Protein AF-A0A6J7I1A3-F1 (afdb_monomer_lite)

Structure (mmCIF, N/CA/C/O backbone):
data_AF-A0A6J7I1A3-F1
#
_entry.id   AF-A0A6J7I1A3-F1
#
loop_
_atom_site.group_PDB
_atom_site.id
_atom_site.type_symbol
_atom_site.label_atom_id
_atom_site.label_alt_id
_atom_site.label_comp_id
_atom_site.label_asym_id
_atom_site.label_entity_id
_atom_site.label_seq_id
_atom_site.pdbx_PDB_ins_code
_atom_site.Cartn_x
_atom_site.Cartn_y
_atom_site.Cartn_z
_atom_site.occupancy
_atom_site.B_iso_or_equiv
_atom_site.auth_seq_id
_atom_site.auth_comp_id
_atom_site.auth_asym_id
_atom_site.auth_atom_id
_atom_site.pdbx_PDB_model_num
ATOM 1 N N . MET A 1 1 ? -5.983 -16.347 -8.689 1.00 56.00 1 MET A N 1
ATOM 2 C CA . MET A 1 1 ? -7.053 -15.344 -8.897 1.00 56.00 1 MET A CA 1
ATOM 3 C C . MET A 1 1 ? -6.433 -13.954 -8.898 1.00 56.00 1 MET A C 1
ATOM 5 O O . MET A 1 1 ? -5.844 -13.561 -7.895 1.00 56.00 1 MET A O 1
ATOM 9 N N . PHE A 1 2 ? -6.490 -13.248 -10.029 1.00 61.59 2 PHE A N 1
ATOM 10 C CA . PHE A 1 2 ? -6.058 -11.854 -10.131 1.00 61.59 2 PHE A CA 1
ATOM 11 C C . PHE A 1 2 ? -7.098 -10.968 -9.439 1.00 61.59 2 PHE A C 1
ATOM 13 O O . PHE A 1 2 ? -8.149 -10.698 -10.010 1.00 61.59 2 PHE A O 1
ATOM 20 N N . THR A 1 3 ? -6.849 -10.548 -8.199 1.00 80.50 3 THR A N 1
ATOM 21 C CA . THR A 1 3 ? -7.680 -9.501 -7.599 1.00 80.50 3 THR A CA 1
ATOM 22 C C . THR A 1 3 ? -7.296 -8.156 -8.222 1.00 80.50 3 THR A C 1
ATOM 24 O O . THR A 1 3 ? -6.100 -7.888 -8.369 1.00 80.50 3 THR A O 1
ATOM 27 N N . PRO A 1 4 ? -8.264 -7.298 -8.588 1.00 72.62 4 PRO A N 1
ATOM 28 C CA . PRO A 1 4 ? -7.998 -6.011 -9.245 1.00 72.62 4 PRO A CA 1
ATOM 29 C C . PRO A 1 4 ? -7.004 -5.148 -8.452 1.00 72.62 4 PRO A C 1
ATOM 31 O O . PRO A 1 4 ? -6.133 -4.497 -9.023 1.00 72.62 4 PRO A O 1
ATOM 34 N N . VAL A 1 5 ? -7.037 -5.265 -7.123 1.00 76.06 5 VAL A N 1
ATOM 35 C CA . VAL A 1 5 ? -6.105 -4.610 -6.198 1.00 76.06 5 VAL A CA 1
ATOM 36 C C . VAL A 1 5 ? -4.650 -5.042 -6.421 1.00 76.06 5 VAL A C 1
ATOM 38 O O . VAL A 1 5 ? -3.751 -4.217 -6.338 1.00 76.06 5 VAL A O 1
ATOM 41 N N . LYS A 1 6 ? -4.389 -6.318 -6.745 1.00 78.31 6 LYS A N 1
ATOM 42 C CA . LYS A 1 6 ? -3.032 -6.814 -7.044 1.00 78.31 6 LYS A CA 1
ATOM 43 C C . LYS A 1 6 ? -2.541 -6.335 -8.407 1.00 78.31 6 LYS A C 1
ATOM 45 O O . LYS A 1 6 ? -1.347 -6.099 -8.565 1.00 78.31 6 LYS A O 1
ATOM 50 N N . ILE A 1 7 ? -3.444 -6.181 -9.376 1.00 79.19 7 ILE A N 1
ATOM 51 C CA . ILE A 1 7 ? -3.099 -5.660 -10.702 1.00 79.19 7 ILE A CA 1
ATOM 52 C C . ILE A 1 7 ? -2.590 -4.230 -10.567 1.00 79.19 7 ILE A C 1
ATOM 54 O O . ILE A 1 7 ? -1.427 -3.965 -10.841 1.00 79.19 7 ILE A O 1
ATOM 58 N N . VAL A 1 8 ? -3.411 -3.322 -10.048 1.00 76.44 8 VAL A N 1
ATOM 59 C CA . VAL A 1 8 ? -3.030 -1.905 -9.953 1.00 76.44 8 VAL A CA 1
ATOM 60 C C . VAL A 1 8 ? -1.792 -1.716 -9.074 1.00 76.44 8 VAL A C 1
ATOM 62 O O . VAL A 1 8 ? -0.918 -0.915 -9.382 1.00 76.44 8 VAL A O 1
ATOM 65 N N . ARG A 1 9 ? -1.671 -2.500 -8.004 1.00 80.81 9 ARG A N 1
ATOM 66 C CA . ARG A 1 9 ? -0.614 -2.326 -7.010 1.00 80.81 9 ARG A CA 1
ATOM 67 C C . ARG A 1 9 ? 0.752 -2.873 -7.415 1.00 80.81 9 ARG A C 1
ATOM 69 O O . ARG A 1 9 ? 1.760 -2.358 -6.942 1.00 80.81 9 ARG A O 1
ATOM 76 N N . PHE A 1 10 ? 0.794 -3.914 -8.243 1.00 84.00 10 PHE A N 1
ATOM 77 C CA . PHE A 1 10 ? 2.052 -4.555 -8.636 1.00 84.00 10 PHE A CA 1
ATOM 78 C C . PHE A 1 10 ? 2.328 -4.437 -10.129 1.00 84.00 10 PHE A C 1
ATOM 80 O O . PHE A 1 10 ? 3.464 -4.182 -10.508 1.00 84.00 10 PHE A O 1
ATOM 87 N N . TRP A 1 11 ? 1.309 -4.566 -10.978 1.00 86.75 11 TRP A N 1
ATOM 88 C CA . TRP A 1 11 ? 1.496 -4.546 -12.426 1.00 86.75 11 TRP A CA 1
ATOM 89 C C . TRP A 1 11 ? 1.711 -3.141 -12.971 1.00 86.75 11 TRP A C 1
ATOM 91 O O . TRP A 1 11 ? 2.523 -2.984 -13.873 1.00 86.75 11 TRP A O 1
ATOM 101 N N . LEU A 1 12 ? 1.052 -2.120 -12.411 1.00 88.06 12 LEU A N 1
ATOM 102 C CA . LEU A 1 12 ? 1.272 -0.735 -12.833 1.00 88.06 12 LEU A CA 1
ATOM 103 C C . LEU A 1 12 ? 2.721 -0.276 -12.581 1.00 88.06 12 LEU A C 1
ATOM 105 O O . LEU A 1 12 ? 3.378 0.104 -13.548 1.00 88.06 12 LEU A O 1
ATOM 109 N N . PRO A 1 13 ? 3.270 -0.349 -11.348 1.00 87.75 13 PRO A N 1
ATOM 110 C CA . PRO A 1 13 ? 4.661 0.034 -11.133 1.00 87.75 13 PRO A CA 1
ATOM 111 C C . PRO A 1 13 ? 5.628 -0.884 -11.885 1.00 87.75 13 PRO A C 1
ATOM 113 O O . PRO A 1 13 ? 6.571 -0.382 -12.486 1.00 87.75 13 PRO A O 1
ATOM 116 N N . ALA A 1 14 ? 5.384 -2.201 -11.934 1.00 90.38 14 ALA A N 1
ATOM 117 C CA . ALA A 1 14 ? 6.242 -3.118 -12.688 1.00 90.38 14 ALA A CA 1
ATOM 118 C C . ALA A 1 14 ? 6.297 -2.776 -14.184 1.00 90.38 14 ALA A C 1
ATOM 120 O O . ALA A 1 14 ? 7.370 -2.839 -14.776 1.00 90.38 14 ALA A O 1
ATOM 121 N N . LEU A 1 15 ? 5.173 -2.373 -14.785 1.00 92.44 15 LEU A N 1
ATOM 122 C CA . LEU A 1 15 ? 5.131 -1.945 -16.180 1.00 92.44 15 LEU A CA 1
ATOM 123 C C . LEU A 1 15 ? 5.915 -0.644 -16.392 1.00 92.44 15 LEU A C 1
ATOM 125 O O . LEU A 1 15 ? 6.654 -0.544 -17.365 1.00 92.44 15 LEU A O 1
ATOM 129 N N . ILE A 1 16 ? 5.811 0.319 -15.473 1.00 91.38 16 ILE A N 1
ATOM 130 C CA . ILE A 1 16 ? 6.585 1.570 -15.535 1.00 91.38 16 ILE A CA 1
ATOM 131 C C . ILE A 1 16 ? 8.093 1.275 -15.452 1.00 91.38 16 ILE A C 1
ATOM 133 O O . ILE A 1 16 ? 8.865 1.765 -16.277 1.00 91.38 16 ILE A O 1
ATOM 137 N N . PHE A 1 17 ? 8.511 0.420 -14.512 1.00 92.75 17 PHE A N 1
ATOM 138 C CA . PHE A 1 17 ? 9.904 -0.023 -14.397 1.00 92.75 17 PHE A CA 1
ATOM 139 C C . PHE A 1 17 ? 10.379 -0.759 -15.653 1.00 92.75 17 PHE A C 1
ATOM 141 O O . PHE A 1 17 ? 11.490 -0.516 -16.122 1.00 92.75 17 PHE A O 1
ATOM 148 N N . LEU A 1 18 ? 9.535 -1.623 -16.224 1.00 94.50 18 LEU A N 1
ATOM 149 C CA . LEU A 1 18 ? 9.842 -2.350 -17.451 1.00 94.50 18 LEU A CA 1
ATOM 150 C C . LEU A 1 18 ? 10.039 -1.397 -18.633 1.00 94.50 18 LEU A C 1
ATOM 152 O O . LEU A 1 18 ? 11.005 -1.552 -19.370 1.00 94.50 18 LEU A O 1
ATOM 156 N N . ILE A 1 19 ? 9.170 -0.397 -18.796 1.00 92.12 19 ILE A N 1
ATOM 157 C CA . ILE A 1 19 ? 9.299 0.611 -19.857 1.00 92.12 19 ILE A CA 1
ATOM 158 C C . ILE A 1 19 ? 10.601 1.402 -19.686 1.00 92.12 19 ILE A C 1
ATOM 160 O O . ILE A 1 19 ? 11.342 1.556 -20.655 1.00 92.12 19 ILE A O 1
ATOM 164 N N . GLY A 1 20 ? 10.925 1.836 -18.463 1.00 86.62 20 GLY A N 1
ATOM 165 C CA . GLY A 1 20 ? 12.195 2.512 -18.177 1.00 86.62 20 GLY A CA 1
ATOM 166 C C . GLY A 1 20 ? 13.417 1.646 -18.508 1.00 86.62 20 GLY A C 1
ATOM 167 O O . GLY A 1 20 ? 14.366 2.123 -19.126 1.00 86.62 20 GLY A O 1
ATOM 168 N N . ALA A 1 21 ? 13.375 0.354 -18.171 1.00 90.25 21 ALA A N 1
ATOM 169 C CA . ALA A 1 21 ? 14.440 -0.592 -18.501 1.00 90.25 21 ALA A CA 1
ATOM 170 C C . ALA A 1 21 ? 14.568 -0.832 -20.015 1.00 90.25 21 ALA A C 1
ATOM 172 O O . ALA A 1 21 ? 15.678 -0.873 -20.539 1.00 90.25 21 ALA A O 1
ATOM 173 N N . VAL A 1 22 ? 13.448 -0.951 -20.733 1.00 91.62 22 VAL A N 1
ATOM 174 C CA . VAL A 1 22 ? 13.440 -1.077 -22.199 1.00 91.62 22 VAL A CA 1
ATOM 175 C C . VAL A 1 22 ? 14.053 0.163 -22.847 1.00 91.62 22 VAL A C 1
ATOM 177 O O . VAL A 1 22 ? 14.823 0.032 -23.795 1.00 91.62 22 VAL A O 1
ATOM 180 N N . MET A 1 23 ? 13.772 1.353 -22.316 1.00 87.81 23 MET A N 1
ATOM 181 C CA . MET A 1 23 ? 14.311 2.603 -22.848 1.00 87.81 23 MET A CA 1
ATOM 182 C C . MET A 1 23 ? 15.846 2.654 -22.765 1.00 87.81 23 MET A C 1
ATOM 184 O O . MET A 1 23 ? 16.489 3.025 -23.742 1.00 87.81 23 MET A O 1
ATOM 188 N N . LEU A 1 24 ? 16.430 2.165 -21.663 1.00 88.19 24 LEU A N 1
ATOM 189 C CA . LEU A 1 24 ? 17.885 2.013 -21.498 1.00 88.19 24 LEU A CA 1
ATOM 190 C C . LEU A 1 24 ? 18.520 1.055 -22.515 1.00 88.19 24 LEU A C 1
ATOM 192 O O . LEU A 1 24 ? 19.667 1.249 -22.909 1.00 88.19 24 LEU A O 1
ATOM 196 N N . VAL A 1 25 ? 17.797 0.009 -22.923 1.00 91.25 25 VAL A N 1
ATOM 197 C CA . VAL A 1 25 ? 18.298 -0.983 -23.888 1.00 91.25 25 VAL A CA 1
ATOM 198 C C . VAL A 1 25 ? 18.204 -0.462 -25.322 1.00 91.25 25 VAL A C 1
ATOM 200 O O . VAL A 1 25 ? 19.102 -0.705 -26.123 1.00 91.25 25 VAL A O 1
ATOM 203 N N . VAL A 1 26 ? 17.118 0.237 -25.659 1.00 92.56 26 VAL A N 1
ATOM 204 C CA . VAL A 1 26 ? 16.858 0.719 -27.025 1.00 92.56 26 VAL A CA 1
ATOM 205 C C . VAL A 1 26 ? 17.652 1.988 -27.343 1.00 92.56 26 VAL A C 1
ATOM 207 O O . VAL A 1 26 ? 18.108 2.155 -28.474 1.00 92.56 26 VAL A O 1
ATOM 210 N N . SER A 1 27 ? 17.843 2.870 -26.362 1.00 87.31 27 SER A N 1
ATOM 211 C CA . SER A 1 27 ? 18.525 4.153 -26.539 1.00 87.31 27 SER A CA 1
ATOM 212 C C . SER A 1 27 ? 19.513 4.379 -25.391 1.00 87.31 27 SER A C 1
ATOM 214 O O . SER A 1 27 ? 19.172 5.000 -24.391 1.00 87.31 27 SER A O 1
ATOM 216 N N . PRO A 1 28 ? 20.751 3.865 -25.494 1.00 84.31 28 PRO A N 1
ATOM 217 C CA . PRO A 1 28 ? 21.782 4.048 -24.472 1.00 84.31 28 PRO A CA 1
ATOM 218 C C . PRO A 1 28 ? 22.482 5.417 -24.589 1.00 84.31 28 PRO A C 1
ATOM 220 O O . PRO A 1 28 ? 23.689 5.528 -24.380 1.00 84.31 28 PRO A O 1
ATOM 223 N N . ASP A 1 29 ? 21.748 6.455 -24.983 1.00 92.50 29 ASP A N 1
ATOM 224 C CA . ASP A 1 29 ? 22.221 7.832 -25.076 1.00 92.50 29 ASP A CA 1
ATOM 225 C C . ASP A 1 29 ? 21.744 8.661 -23.871 1.00 92.50 29 ASP A C 1
ATOM 227 O O . ASP A 1 29 ? 21.039 8.175 -22.984 1.00 92.50 29 ASP A O 1
ATOM 231 N N . ILE A 1 30 ? 22.151 9.932 -23.818 1.00 91.81 30 ILE A N 1
ATOM 232 C CA . ILE A 1 30 ? 21.781 10.833 -22.717 1.00 91.81 30 ILE A CA 1
ATOM 233 C C . ILE A 1 30 ? 20.253 10.963 -22.589 1.00 91.81 30 ILE A C 1
ATOM 235 O O . ILE A 1 30 ? 19.725 10.959 -21.480 1.00 91.81 30 ILE A O 1
ATOM 239 N N . VAL A 1 31 ? 19.541 10.987 -23.721 1.00 90.06 31 VAL A N 1
ATOM 240 C CA . VAL A 1 31 ? 18.082 11.126 -23.772 1.00 90.06 31 VAL A CA 1
ATOM 241 C C . VAL A 1 31 ? 17.399 9.877 -23.218 1.00 90.06 31 VAL A C 1
ATOM 243 O O . VAL A 1 31 ? 16.458 9.984 -22.429 1.00 90.06 31 VAL A O 1
ATOM 246 N N . GLY A 1 32 ? 17.875 8.684 -23.579 1.00 88.25 32 GLY A N 1
ATOM 247 C CA . GLY A 1 32 ? 17.362 7.441 -23.016 1.00 88.25 32 GLY A CA 1
ATOM 248 C C . GLY A 1 32 ? 17.655 7.286 -21.526 1.00 88.25 32 GLY A C 1
ATOM 249 O O . GLY A 1 32 ? 16.796 6.797 -20.791 1.00 88.25 32 GLY A O 1
ATOM 250 N N . LEU A 1 33 ? 18.806 7.770 -21.048 1.00 93.44 33 LEU A N 1
ATOM 251 C CA . LEU A 1 33 ? 19.124 7.787 -19.619 1.00 93.44 33 LEU A CA 1
ATOM 252 C C . LEU A 1 33 ? 18.197 8.729 -18.834 1.00 93.44 33 LEU A C 1
ATOM 254 O O . LEU A 1 33 ? 17.683 8.339 -17.786 1.00 93.44 33 LEU A O 1
ATOM 258 N N . GLU A 1 34 ? 17.946 9.939 -19.342 1.00 92.94 34 GLU A N 1
ATOM 259 C CA . GLU A 1 34 ? 17.000 10.890 -18.743 1.00 92.94 34 GLU A CA 1
ATOM 260 C C . GLU A 1 34 ? 15.576 10.323 -18.718 1.00 92.94 34 GLU A C 1
ATOM 262 O O . GLU A 1 34 ? 14.909 10.339 -17.679 1.00 92.94 34 GLU A O 1
ATOM 267 N N . GLY A 1 35 ? 15.123 9.751 -19.836 1.00 89.75 35 GLY A N 1
ATOM 268 C CA . GLY A 1 35 ? 13.812 9.115 -19.933 1.00 89.75 35 GLY A CA 1
ATOM 269 C C . GLY A 1 35 ? 13.662 7.928 -18.980 1.00 89.75 35 GLY A C 1
ATOM 270 O O . GLY A 1 35 ? 12.648 7.809 -18.286 1.00 89.75 35 GLY A O 1
ATOM 271 N N . ALA A 1 36 ? 14.691 7.088 -18.866 1.00 90.31 36 ALA A N 1
ATOM 272 C CA . ALA A 1 36 ? 14.710 5.997 -17.904 1.00 90.31 36 ALA A CA 1
ATOM 273 C C . ALA A 1 36 ? 14.682 6.514 -16.462 1.00 90.31 36 ALA A C 1
ATOM 275 O O . ALA A 1 36 ? 13.889 6.020 -15.667 1.00 90.31 36 ALA A O 1
ATOM 276 N N . ALA A 1 37 ? 15.471 7.536 -16.118 1.00 93.12 37 ALA A N 1
ATOM 277 C CA . ALA A 1 37 ? 15.469 8.123 -14.779 1.00 93.12 37 ALA A CA 1
ATOM 278 C C . ALA A 1 37 ? 14.085 8.672 -14.391 1.00 93.12 37 ALA A C 1
ATOM 280 O O . ALA A 1 37 ? 13.612 8.417 -13.281 1.00 93.12 37 ALA A O 1
ATOM 281 N N . LEU A 1 38 ? 13.398 9.347 -15.319 1.00 94.19 38 LEU A N 1
ATOM 282 C CA . LEU A 1 38 ? 12.026 9.823 -15.120 1.00 94.19 38 LEU A CA 1
ATOM 283 C C . LEU A 1 38 ? 11.043 8.668 -14.901 1.00 94.19 38 LEU A C 1
ATOM 285 O O . LEU A 1 38 ? 10.218 8.729 -13.988 1.00 94.19 38 LEU A O 1
ATOM 289 N N . MET A 1 39 ? 11.146 7.595 -15.689 1.00 92.06 39 MET A N 1
ATOM 290 C CA . MET A 1 39 ? 10.283 6.417 -15.544 1.00 92.06 39 MET A CA 1
ATOM 291 C C . MET A 1 39 ? 10.545 5.676 -14.233 1.00 92.06 39 MET A C 1
ATOM 293 O O . MET A 1 39 ? 9.604 5.353 -13.513 1.00 92.06 39 MET A O 1
ATOM 297 N N . LEU A 1 40 ? 11.809 5.451 -13.874 1.00 91.69 40 LEU A N 1
ATOM 298 C CA . LEU A 1 40 ? 12.188 4.813 -12.613 1.00 91.69 40 LEU A CA 1
ATOM 299 C C . LEU A 1 40 ? 11.728 5.650 -11.411 1.00 91.69 40 LEU A C 1
ATOM 301 O O . LEU A 1 40 ? 11.162 5.102 -10.464 1.00 91.69 40 LEU A O 1
ATOM 305 N N . GLY A 1 41 ? 11.914 6.972 -11.470 1.00 93.62 41 GLY A N 1
ATOM 306 C CA . GLY A 1 41 ? 11.445 7.907 -10.448 1.00 93.62 41 GLY A CA 1
ATOM 307 C C . GLY A 1 41 ? 9.923 7.907 -10.313 1.00 93.62 41 GLY A C 1
ATOM 308 O O . GLY A 1 41 ? 9.402 7.781 -9.205 1.00 93.62 41 GLY A O 1
ATOM 309 N N . GLY A 1 42 ? 9.199 7.960 -11.434 1.00 93.88 42 GLY A N 1
ATOM 310 C CA . GLY A 1 42 ? 7.738 7.868 -11.460 1.00 93.88 42 GLY A CA 1
ATOM 311 C C . GLY A 1 42 ? 7.223 6.531 -10.918 1.00 93.88 42 GLY A C 1
ATOM 312 O O . GLY A 1 42 ? 6.329 6.508 -10.072 1.00 93.88 42 GLY A O 1
ATOM 313 N N . GLY A 1 43 ? 7.827 5.416 -11.335 1.00 92.38 43 GLY A N 1
ATOM 314 C CA . GLY A 1 43 ? 7.497 4.074 -10.853 1.00 92.38 43 GLY A CA 1
ATOM 315 C C . GLY A 1 43 ? 7.720 3.931 -9.348 1.00 92.38 43 GLY A C 1
ATOM 316 O O . GLY A 1 43 ? 6.850 3.424 -8.636 1.00 92.38 43 GLY A O 1
ATOM 317 N N . LEU A 1 44 ? 8.842 4.448 -8.838 1.00 93.88 44 LEU A N 1
ATOM 318 C CA . LEU A 1 44 ? 9.131 4.475 -7.406 1.00 93.88 44 LEU A CA 1
ATOM 319 C C . LEU A 1 44 ? 8.129 5.352 -6.644 1.00 93.88 44 LEU A C 1
ATOM 321 O O . LEU A 1 44 ? 7.624 4.935 -5.601 1.00 93.88 44 LEU A O 1
ATOM 325 N N . GLY A 1 45 ? 7.784 6.522 -7.186 1.00 94.88 45 GLY A N 1
ATOM 326 C CA . GLY A 1 45 ? 6.769 7.411 -6.623 1.00 94.88 45 GLY A CA 1
ATOM 327 C C . GLY A 1 45 ? 5.413 6.723 -6.457 1.00 94.88 45 GLY A C 1
ATOM 328 O O . GLY A 1 45 ? 4.800 6.815 -5.393 1.00 94.88 45 GLY A O 1
ATOM 329 N N . VAL A 1 46 ? 4.978 5.948 -7.457 1.00 91.19 46 VAL A N 1
ATOM 330 C CA . VAL A 1 46 ? 3.742 5.149 -7.384 1.00 91.19 46 VAL A CA 1
ATOM 331 C C . VAL A 1 46 ? 3.819 4.098 -6.273 1.00 91.19 46 VAL A C 1
ATOM 333 O O . VAL A 1 46 ? 2.870 3.951 -5.498 1.00 91.19 46 VAL A O 1
ATOM 336 N N . VAL A 1 47 ? 4.944 3.383 -6.152 1.00 91.25 47 VAL A N 1
ATOM 337 C CA . VAL A 1 47 ? 5.139 2.376 -5.093 1.00 91.25 47 VAL A CA 1
ATOM 338 C C . VAL A 1 47 ? 5.051 3.013 -3.706 1.00 91.25 47 VAL A C 1
ATOM 340 O O . VAL A 1 47 ? 4.340 2.495 -2.838 1.00 91.25 47 VAL A O 1
ATOM 343 N N . VAL A 1 48 ? 5.736 4.141 -3.503 1.00 93.69 48 VAL A N 1
ATOM 344 C CA . VAL A 1 48 ? 5.742 4.876 -2.230 1.00 93.69 48 VAL A CA 1
ATOM 345 C C . VAL A 1 48 ? 4.352 5.419 -1.906 1.00 93.69 48 VAL A C 1
ATOM 347 O O . VAL A 1 48 ? 3.860 5.195 -0.801 1.00 93.69 48 VAL A O 1
ATOM 350 N N . SER A 1 49 ? 3.677 6.053 -2.867 1.00 91.06 49 SER A N 1
ATOM 351 C CA . SER A 1 49 ? 2.315 6.572 -2.689 1.00 91.06 49 SER A CA 1
ATOM 352 C C . SER A 1 49 ? 1.347 5.466 -2.261 1.00 91.06 49 SER A C 1
ATOM 354 O O . SER A 1 49 ? 0.669 5.582 -1.238 1.00 91.06 49 SER A O 1
ATOM 356 N N . ASN A 1 50 ? 1.362 4.328 -2.960 1.00 89.94 50 ASN A N 1
ATOM 357 C CA . ASN A 1 50 ? 0.539 3.181 -2.591 1.00 89.94 50 ASN A CA 1
ATOM 358 C C . ASN A 1 50 ? 0.888 2.632 -1.193 1.00 89.94 50 ASN A C 1
ATOM 360 O O . ASN A 1 50 ? 0.006 2.170 -0.464 1.00 89.94 50 ASN A O 1
ATOM 364 N N . ARG A 1 51 ? 2.165 2.673 -0.793 1.00 88.69 51 ARG A N 1
ATOM 365 C CA . ARG A 1 51 ? 2.591 2.220 0.535 1.00 88.69 51 ARG A CA 1
ATOM 366 C C . ARG A 1 51 ? 2.055 3.125 1.643 1.00 88.69 51 ARG A C 1
ATOM 368 O O . ARG A 1 51 ? 1.545 2.600 2.631 1.00 88.69 51 ARG A O 1
ATOM 375 N N . ILE A 1 52 ? 2.118 4.441 1.458 1.00 91.69 52 ILE A N 1
ATOM 376 C CA . ILE A 1 52 ? 1.590 5.424 2.414 1.00 91.69 52 ILE A CA 1
ATOM 377 C C . ILE A 1 52 ? 0.069 5.294 2.526 1.00 91.69 52 ILE A C 1
ATOM 379 O O . ILE A 1 52 ? -0.454 5.226 3.635 1.00 91.69 52 ILE A O 1
ATOM 383 N N . HIS A 1 53 ? -0.644 5.156 1.404 1.00 88.12 53 HIS A N 1
ATOM 384 C CA . HIS A 1 53 ? -2.095 4.936 1.426 1.00 88.12 53 HIS A CA 1
ATOM 385 C C . HIS A 1 53 ? -2.481 3.686 2.219 1.00 88.12 53 HIS A C 1
ATOM 387 O O . HIS A 1 53 ? -3.422 3.715 3.007 1.00 88.12 53 HIS A O 1
ATOM 393 N N . GLN A 1 54 ? -1.729 2.593 2.069 1.00 85.44 54 GLN A N 1
ATOM 394 C CA . GLN A 1 54 ? -1.979 1.391 2.858 1.00 85.44 54 GLN A CA 1
ATOM 395 C C . GLN A 1 54 ? -1.790 1.635 4.361 1.00 85.44 54 GLN A C 1
ATOM 397 O O . GLN A 1 54 ? -2.558 1.104 5.160 1.00 85.44 54 GLN A O 1
ATOM 402 N N . MET A 1 55 ? -0.764 2.396 4.748 1.00 88.19 55 MET A N 1
ATOM 403 C CA . MET A 1 55 ? -0.537 2.738 6.154 1.00 88.19 55 MET A CA 1
ATOM 404 C C . MET A 1 55 ? -1.684 3.595 6.703 1.00 88.19 55 MET A C 1
ATOM 406 O O . MET A 1 55 ? -2.164 3.316 7.797 1.00 88.19 55 MET A O 1
ATOM 410 N N . GLY A 1 56 ? -2.174 4.561 5.919 1.00 87.31 56 GLY A N 1
ATOM 411 C CA . GLY A 1 56 ? -3.318 5.397 6.292 1.00 87.31 56 GLY A CA 1
ATOM 412 C C . GLY A 1 56 ? -4.603 4.597 6.505 1.00 87.31 56 GLY A C 1
ATOM 413 O O . GLY A 1 56 ? -5.263 4.770 7.522 1.00 87.31 56 GLY A O 1
ATOM 414 N N . LEU A 1 57 ? -4.915 3.664 5.599 1.00 87.25 57 LEU A N 1
ATOM 415 C CA . LEU A 1 57 ? -6.100 2.804 5.721 1.00 87.25 57 LEU A CA 1
ATOM 416 C C . LEU A 1 57 ? -6.036 1.866 6.929 1.00 87.25 57 LEU A C 1
ATOM 418 O O . LEU A 1 57 ? -7.063 1.574 7.529 1.00 87.25 57 LEU A O 1
ATOM 422 N N . LYS A 1 58 ? -4.839 1.391 7.293 1.00 85.12 58 LYS A N 1
ATOM 423 C CA . LYS A 1 58 ? -4.678 0.583 8.506 1.00 85.12 58 LYS A CA 1
ATOM 424 C C . LYS A 1 58 ? -4.977 1.414 9.759 1.00 85.12 58 LYS A C 1
ATOM 426 O O . LYS A 1 58 ? -5.683 0.935 10.633 1.00 85.12 58 LYS A O 1
ATOM 431 N N . GLY A 1 59 ? -4.482 2.651 9.806 1.00 85.19 59 GLY A N 1
ATOM 432 C CA . GLY A 1 59 ? -4.719 3.548 10.938 1.00 85.19 59 GLY A CA 1
ATOM 433 C C . GLY A 1 59 ? -6.175 3.994 11.082 1.00 85.19 59 GLY A C 1
ATOM 434 O O . GLY A 1 59 ? -6.604 4.262 12.195 1.00 85.19 59 GLY A O 1
ATOM 435 N N . GLU A 1 60 ? -6.941 4.059 9.989 1.00 88.50 60 GLU A N 1
ATOM 436 C CA . GLU A 1 60 ? -8.378 4.357 10.064 1.00 88.50 60 GLU A CA 1
ATOM 437 C C . GLU A 1 60 ? -9.135 3.280 10.835 1.00 88.50 60 GLU A C 1
ATOM 439 O O . GLU A 1 60 ? -9.891 3.601 11.742 1.00 88.50 60 GLU A O 1
ATOM 444 N N . LYS A 1 61 ? -8.847 2.005 10.552 1.00 88.06 61 LYS A N 1
ATOM 445 C CA . LYS A 1 61 ? -9.468 0.901 11.282 1.00 88.06 61 LYS A CA 1
ATOM 446 C C . LYS A 1 61 ? -9.159 0.956 12.780 1.00 88.06 61 LYS A C 1
ATOM 448 O O . LYS A 1 61 ? -10.067 0.795 13.583 1.00 88.06 61 LYS A O 1
ATOM 453 N N . ASP A 1 62 ? -7.907 1.224 13.146 1.00 87.56 62 ASP A N 1
ATOM 454 C CA . ASP A 1 62 ? -7.522 1.334 14.557 1.00 87.56 62 ASP A CA 1
ATOM 455 C C . ASP A 1 62 ? -8.272 2.497 15.250 1.00 87.56 62 ASP A C 1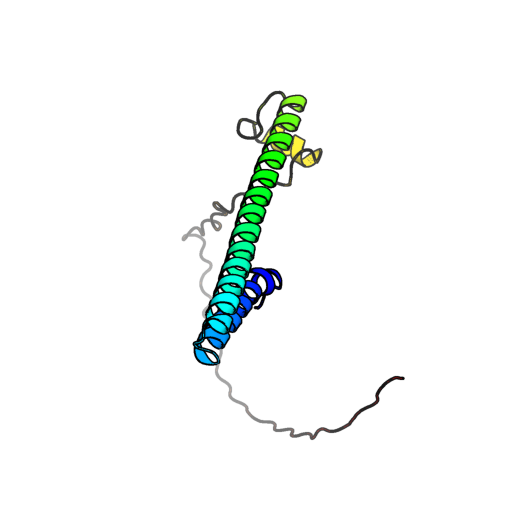
ATOM 457 O O . ASP A 1 62 ? -8.688 2.370 16.401 1.00 87.56 62 ASP A O 1
ATOM 461 N N . ARG A 1 63 ? -8.500 3.615 14.538 1.00 89.00 63 ARG A N 1
ATOM 462 C CA . ARG A 1 63 ? -9.303 4.746 15.038 1.00 89.00 63 ARG A CA 1
ATOM 463 C C . ARG A 1 63 ? -10.778 4.398 15.193 1.00 89.00 63 ARG A C 1
ATOM 465 O O . ARG A 1 63 ? -11.373 4.793 16.190 1.00 89.00 63 ARG A O 1
ATOM 472 N N . ASP A 1 64 ? -11.363 3.696 14.229 1.00 91.06 64 ASP A N 1
ATOM 473 C CA . ASP A 1 64 ? -12.763 3.269 14.288 1.00 91.06 64 ASP A CA 1
ATOM 474 C C . ASP A 1 64 ? -12.991 2.287 15.444 1.00 91.06 64 ASP A C 1
ATOM 476 O O . ASP A 1 64 ? -13.942 2.445 16.213 1.00 91.06 64 ASP A O 1
ATOM 480 N N . ASP A 1 65 ? -12.072 1.333 15.621 1.00 89.56 65 ASP A N 1
ATOM 481 C CA . ASP A 1 65 ? -12.103 0.360 16.714 1.00 89.56 65 ASP A CA 1
ATOM 482 C C . ASP A 1 65 ? -11.990 1.084 18.082 1.00 89.56 65 ASP A C 1
ATOM 484 O O . ASP A 1 65 ? -12.766 0.813 19.003 1.00 89.56 65 ASP A O 1
ATOM 488 N N . GLU A 1 66 ? -11.102 2.080 18.210 1.00 90.56 66 GLU A N 1
ATOM 489 C CA . GLU A 1 66 ? -10.984 2.905 19.422 1.00 90.56 66 GLU A CA 1
ATOM 490 C C . GLU A 1 66 ? -12.228 3.779 19.668 1.00 90.56 66 GLU A C 1
ATOM 492 O O . GLU A 1 66 ? -12.708 3.885 20.801 1.00 90.56 66 GLU A O 1
ATOM 497 N N . MET A 1 67 ? -12.781 4.407 18.627 1.00 93.44 67 MET A N 1
ATOM 498 C CA . MET A 1 67 ? -14.008 5.199 18.742 1.00 93.44 67 MET A CA 1
ATOM 499 C C . MET A 1 67 ? -15.201 4.336 19.164 1.00 93.44 67 MET A C 1
ATOM 501 O O . MET A 1 67 ? -16.023 4.797 19.961 1.00 93.44 67 MET A O 1
ATOM 505 N N . GLY A 1 68 ? -15.294 3.098 18.675 1.00 91.56 68 GLY A N 1
ATOM 506 C CA . GLY A 1 68 ? -16.294 2.127 19.118 1.00 91.56 68 GLY A CA 1
ATOM 507 C C . GLY A 1 68 ? -16.126 1.769 20.595 1.00 91.56 68 GLY A C 1
ATOM 508 O O . GLY A 1 68 ? -17.087 1.830 21.363 1.00 91.56 68 GLY A O 1
ATOM 509 N N . ALA A 1 69 ? -14.893 1.499 21.031 1.00 91.88 69 ALA A N 1
ATOM 510 C CA . ALA A 1 69 ? -14.600 1.192 22.430 1.00 9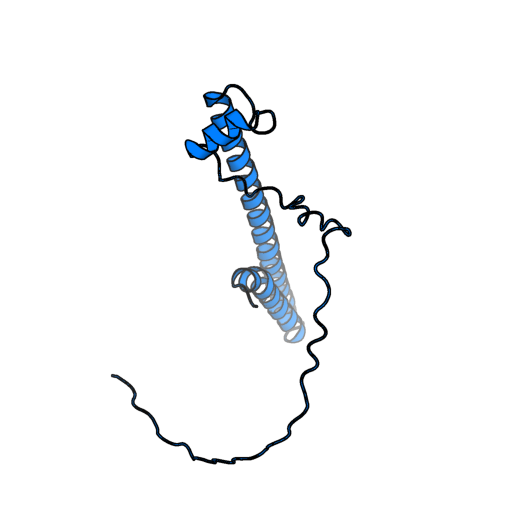1.88 69 ALA A CA 1
ATOM 511 C C . ALA A 1 69 ? -14.934 2.357 23.380 1.00 91.88 69 ALA A C 1
ATOM 513 O O . ALA A 1 69 ? -15.487 2.144 24.460 1.00 91.88 69 ALA A O 1
ATOM 514 N N . ARG A 1 70 ? -14.674 3.602 22.963 1.00 92.88 70 ARG A N 1
ATOM 515 C CA . ARG A 1 70 ? -15.031 4.799 23.742 1.00 92.88 70 ARG A CA 1
ATOM 516 C C . ARG A 1 70 ? -16.545 4.977 23.877 1.00 92.88 70 ARG A C 1
ATOM 518 O O . ARG A 1 70 ? -17.014 5.266 24.974 1.00 92.88 70 ARG A O 1
ATOM 525 N N . GLN A 1 71 ? -17.303 4.774 22.798 1.00 93.69 71 GLN A N 1
ATOM 526 C CA . GLN A 1 71 ? -18.773 4.824 22.834 1.00 93.69 71 GLN A CA 1
ATOM 527 C C . GLN A 1 71 ? -19.355 3.738 23.745 1.00 93.69 71 GLN A C 1
ATOM 529 O O . GLN A 1 71 ? -20.283 3.994 24.515 1.00 93.69 71 GLN A O 1
ATOM 534 N N . PHE A 1 72 ? -18.776 2.537 23.702 1.00 93.00 72 PHE A N 1
ATOM 535 C CA . PHE A 1 72 ? -19.140 1.452 24.603 1.00 93.00 72 PHE A CA 1
ATOM 536 C C . PHE A 1 72 ? -18.895 1.838 26.069 1.00 93.00 72 PHE A C 1
ATOM 538 O O . PHE A 1 72 ? -19.795 1.707 26.900 1.00 93.00 72 PHE A O 1
ATOM 545 N N . MET A 1 73 ? -17.714 2.382 26.381 1.00 93.50 73 MET A N 1
ATOM 546 C CA . MET A 1 73 ? -17.377 2.837 27.731 1.00 93.50 73 MET A CA 1
ATOM 547 C C . MET A 1 73 ? -18.323 3.939 28.224 1.00 93.50 73 MET A C 1
ATOM 549 O O . MET A 1 73 ? -18.763 3.886 29.368 1.00 93.50 73 MET A O 1
ATOM 553 N N . GLU A 1 74 ? -18.678 4.913 27.384 1.00 94.75 74 GLU A N 1
ATOM 554 C CA . GLU A 1 74 ? -19.623 5.976 27.753 1.00 94.75 74 GLU A CA 1
ATOM 555 C C . GLU A 1 74 ? -21.003 5.415 28.135 1.00 94.75 74 GLU A C 1
ATOM 557 O O . GLU A 1 74 ? -21.641 5.894 29.073 1.00 94.75 74 GLU A O 1
ATOM 562 N N . ARG A 1 75 ? -21.454 4.365 27.441 1.00 93.94 75 ARG A N 1
ATOM 563 C CA . ARG A 1 75 ? -22.772 3.759 27.655 1.00 93.94 75 ARG A CA 1
ATOM 564 C C . ARG A 1 75 ? -22.817 2.777 28.823 1.00 93.94 75 ARG A C 1
ATOM 566 O O . ARG A 1 75 ? -23.809 2.744 29.551 1.00 93.94 75 ARG A O 1
ATOM 573 N N . TYR A 1 76 ? -21.787 1.950 28.972 1.00 93.94 76 TYR A N 1
ATOM 574 C CA . TYR A 1 76 ? -21.771 0.831 29.919 1.00 93.94 76 TYR A CA 1
ATOM 575 C C . TYR A 1 76 ? -20.853 1.056 31.125 1.00 93.94 76 TYR A C 1
ATOM 577 O O . TYR A 1 76 ? -20.916 0.288 32.083 1.00 93.94 76 TYR A O 1
ATOM 585 N N . GLY A 1 77 ? -20.037 2.113 31.113 1.00 94.44 77 GLY A N 1
ATOM 586 C CA . GLY A 1 77 ? -19.135 2.485 32.207 1.00 94.44 77 GLY A CA 1
ATOM 587 C C . GLY A 1 77 ? -17.905 1.586 32.358 1.00 94.44 77 GLY A C 1
ATOM 588 O O . GLY A 1 77 ? -17.202 1.691 33.358 1.00 94.44 77 GLY A O 1
ATOM 589 N N . VAL A 1 78 ? -17.653 0.697 31.398 1.00 94.75 78 VAL A N 1
ATOM 590 C CA . VAL A 1 78 ? -16.550 -0.272 31.395 1.00 94.75 78 VAL A CA 1
ATOM 591 C C . VAL A 1 78 ? -16.019 -0.424 29.974 1.00 94.75 78 VAL A C 1
ATOM 593 O O . VAL A 1 78 ? -16.774 -0.242 29.018 1.00 94.75 78 VAL A O 1
ATOM 596 N N . TRP A 1 79 ? -14.736 -0.734 29.818 1.00 94.00 79 TRP A N 1
ATOM 597 C CA . TRP A 1 79 ? -14.165 -1.016 28.504 1.00 94.00 79 TRP A CA 1
ATOM 598 C C . TRP A 1 79 ? -14.653 -2.371 27.958 1.00 94.00 79 TRP A C 1
ATOM 600 O O . TRP A 1 79 ? -14.924 -3.284 28.738 1.00 94.00 79 TRP A O 1
ATOM 610 N N . PRO A 1 80 ? -14.796 -2.535 26.631 1.00 89.75 80 PRO A N 1
ATOM 611 C CA . PRO A 1 80 ? -15.322 -3.767 26.037 1.00 89.75 80 PRO A CA 1
ATOM 612 C C . PRO A 1 80 ? -14.435 -5.004 26.257 1.00 89.75 80 PRO A C 1
ATOM 614 O O . PRO A 1 80 ? -14.946 -6.121 26.236 1.00 89.75 80 PRO A O 1
ATOM 617 N N . ASP A 1 81 ? -13.133 -4.831 26.479 1.00 90.62 81 ASP A N 1
ATOM 618 C CA . ASP A 1 81 ? -12.183 -5.895 26.831 1.00 90.62 81 ASP A CA 1
ATOM 619 C C . ASP A 1 81 ? -12.238 -6.297 28.315 1.00 90.62 81 ASP A C 1
ATOM 621 O O . ASP A 1 81 ? -11.835 -7.404 28.667 1.00 90.62 81 ASP A O 1
ATOM 625 N N . GLU A 1 82 ? -12.789 -5.437 29.171 1.00 92.00 82 GLU A N 1
ATOM 626 C CA . GLU A 1 82 ? -12.966 -5.674 30.611 1.00 92.00 82 GLU A CA 1
ATOM 627 C C . GLU A 1 82 ? -14.423 -6.003 30.988 1.00 92.00 82 GLU A C 1
ATOM 629 O O . GLU A 1 82 ? -14.725 -6.351 32.133 1.00 92.00 82 GLU A O 1
ATOM 634 N N . ALA A 1 83 ? -15.349 -5.870 30.038 1.00 91.12 83 ALA A N 1
ATOM 635 C CA . ALA A 1 83 ? -16.769 -6.084 30.255 1.00 91.12 83 ALA A CA 1
ATOM 636 C C . ALA A 1 83 ? -17.084 -7.563 30.526 1.00 91.12 83 ALA A C 1
ATOM 638 O O . ALA A 1 83 ? -16.488 -8.471 29.950 1.00 91.12 83 ALA A O 1
ATOM 639 N N . SER A 1 84 ? -18.080 -7.814 31.378 1.00 92.62 84 SER A N 1
ATOM 640 C CA . SER A 1 84 ? -18.611 -9.165 31.560 1.00 92.62 84 SER A CA 1
ATOM 641 C C . SER A 1 84 ? -19.416 -9.606 30.337 1.00 92.62 84 SER A C 1
ATOM 643 O O . SER A 1 84 ? -20.027 -8.779 29.653 1.00 92.62 84 SER A O 1
ATOM 645 N N . GLU A 1 85 ? -19.480 -10.919 30.094 1.00 90.50 85 GLU A N 1
ATOM 646 C CA . GLU A 1 85 ? -20.254 -11.496 28.982 1.00 90.50 85 GLU A CA 1
ATOM 647 C C . GLU A 1 85 ? -21.713 -11.004 28.973 1.00 90.50 85 GLU A C 1
ATOM 649 O O . GLU A 1 85 ? -22.253 -10.670 27.926 1.00 90.50 85 GLU A O 1
ATOM 654 N N . GLU A 1 86 ? -22.331 -10.810 30.143 1.00 90.94 86 GLU A N 1
ATOM 655 C CA . GLU A 1 86 ? -23.701 -10.284 30.243 1.00 90.94 86 GLU A CA 1
ATOM 656 C C . GLU A 1 86 ? -23.866 -8.863 29.673 1.00 90.94 86 GLU A C 1
ATOM 658 O O . GLU A 1 86 ? -24.919 -8.520 29.120 1.00 90.94 86 GLU A O 1
ATOM 663 N N . VAL A 1 87 ? -22.852 -8.009 29.844 1.00 90.50 87 VAL A N 1
ATOM 664 C CA . VAL A 1 87 ? -22.850 -6.631 29.328 1.00 90.50 87 VAL A CA 1
ATOM 665 C C . VAL A 1 87 ? -22.601 -6.643 27.823 1.00 90.50 87 VAL A C 1
ATOM 667 O O . VAL A 1 87 ? -23.235 -5.887 27.087 1.00 90.50 87 VAL A O 1
ATOM 670 N N . LEU A 1 88 ? -21.742 -7.545 27.361 1.00 89.88 88 LEU A N 1
ATOM 671 C CA . LEU A 1 88 ? -21.396 -7.722 25.955 1.00 89.88 88 LEU A CA 1
ATOM 672 C C . LEU A 1 88 ? -22.586 -8.266 25.156 1.00 89.88 88 LEU A C 1
ATOM 674 O O . LEU A 1 88 ? -22.963 -7.664 24.155 1.00 89.88 88 LEU A O 1
ATOM 678 N N . ASP A 1 89 ? -23.285 -9.274 25.678 1.00 90.62 89 ASP A N 1
ATOM 679 C CA . ASP A 1 89 ? -24.537 -9.798 25.117 1.00 90.62 89 ASP A CA 1
ATOM 680 C C . ASP A 1 89 ? -25.637 -8.733 25.051 1.00 90.62 89 ASP A C 1
ATOM 682 O O . ASP A 1 89 ? -26.523 -8.756 24.189 1.00 90.62 89 ASP A O 1
ATOM 686 N N . ARG A 1 90 ? -25.659 -7.813 26.024 1.00 89.69 90 ARG A N 1
ATOM 687 C CA . ARG A 1 90 ? -26.604 -6.693 26.031 1.00 89.69 90 ARG A CA 1
ATOM 688 C C . ARG A 1 90 ? -26.253 -5.678 24.950 1.00 89.69 90 ARG A C 1
ATOM 690 O O . ARG A 1 90 ? -27.168 -5.209 24.277 1.00 89.69 90 ARG A O 1
ATOM 697 N N . ALA A 1 91 ? -24.975 -5.350 24.795 1.00 90.69 91 ALA A N 1
ATOM 698 C CA . ALA A 1 91 ? -24.496 -4.430 23.773 1.00 90.69 91 ALA A CA 1
ATOM 699 C C . ALA A 1 91 ? -24.680 -4.986 22.359 1.00 90.69 91 ALA A C 1
ATOM 701 O O . ALA A 1 91 ? -25.138 -4.264 21.478 1.00 90.69 91 ALA A O 1
ATOM 702 N N . GLU A 1 92 ? -24.432 -6.280 22.152 1.00 89.94 92 GLU A N 1
ATOM 703 C CA . GLU A 1 92 ? -24.680 -6.952 20.874 1.00 89.94 92 GLU A CA 1
ATOM 704 C C . GLU A 1 92 ? -26.174 -6.933 20.521 1.00 89.94 92 GLU A C 1
ATOM 706 O O . GLU A 1 92 ? -26.550 -6.551 19.414 1.00 89.94 92 GLU A O 1
ATOM 711 N N . ARG A 1 93 ? -27.059 -7.238 21.483 1.00 88.62 93 ARG A N 1
ATOM 712 C CA . ARG A 1 93 ? -28.518 -7.137 21.277 1.00 88.62 93 ARG A CA 1
ATOM 713 C C . ARG A 1 93 ? -29.000 -5.712 21.011 1.00 88.62 93 ARG A C 1
ATOM 715 O O . ARG A 1 93 ? -30.008 -5.541 20.329 1.00 88.62 93 ARG A O 1
ATOM 722 N N . ALA A 1 94 ? -28.324 -4.712 21.571 1.00 89.19 94 ALA A N 1
ATOM 723 C CA . ALA A 1 94 ? -28.604 -3.303 21.315 1.00 89.19 94 ALA A CA 1
ATOM 724 C C . ALA A 1 94 ? -28.040 -2.820 19.964 1.00 89.19 94 ALA A C 1
ATOM 726 O O . ALA A 1 94 ? -28.458 -1.767 19.485 1.00 89.19 94 ALA A O 1
ATOM 727 N N . GLY A 1 95 ? -27.143 -3.594 19.340 1.00 86.12 95 GLY A N 1
ATOM 728 C CA . GLY A 1 95 ? -26.438 -3.225 18.112 1.00 86.12 95 GLY A CA 1
ATOM 729 C C . GLY A 1 95 ? -25.294 -2.230 18.330 1.00 86.12 95 GLY A C 1
ATOM 730 O O . GLY A 1 95 ? -24.871 -1.584 17.377 1.00 86.12 95 GLY A O 1
ATOM 731 N N . ASP A 1 96 ? -24.811 -2.089 19.568 1.00 86.12 96 ASP A N 1
ATOM 732 C CA . ASP A 1 96 ? -23.760 -1.132 19.938 1.00 86.12 96 ASP A CA 1
ATOM 733 C C . ASP A 1 96 ? -22.341 -1.668 19.647 1.00 86.12 96 ASP A C 1
ATOM 735 O O . ASP A 1 96 ? -21.381 -0.901 19.618 1.00 86.12 96 ASP A O 1
ATOM 739 N N . ILE A 1 97 ? -22.201 -2.978 19.417 1.00 84.12 97 ILE A N 1
ATOM 740 C CA . ILE A 1 97 ? -20.954 -3.638 19.005 1.00 84.12 97 ILE A CA 1
ATOM 741 C C . ILE A 1 97 ? -21.216 -4.581 17.834 1.00 84.12 97 ILE A C 1
ATOM 743 O O . ILE A 1 97 ? -22.314 -5.126 17.700 1.00 84.12 97 ILE A O 1
ATOM 747 N N . GLU A 1 98 ? -20.202 -4.788 16.990 1.00 81.56 98 GLU A N 1
ATOM 748 C CA . GLU A 1 98 ? -20.285 -5.822 15.960 1.00 81.56 98 GLU A CA 1
ATOM 749 C C . GLU A 1 98 ? -20.466 -7.207 16.604 1.00 81.56 98 GLU A C 1
ATOM 751 O O . GLU A 1 98 ? -19.852 -7.479 17.644 1.00 81.56 98 GLU A O 1
ATOM 756 N N . PRO A 1 99 ? -21.276 -8.093 15.986 1.00 74.69 99 PRO A N 1
ATOM 757 C CA . PRO A 1 99 ? -21.473 -9.451 16.465 1.00 74.69 99 PRO A CA 1
ATOM 758 C C . PRO A 1 99 ? -20.133 -10.138 16.659 1.00 74.69 99 PRO A C 1
ATOM 760 O O . PRO A 1 99 ? -19.325 -10.258 15.727 1.00 74.69 99 PRO A O 1
ATOM 763 N N . ARG A 1 100 ? -19.893 -10.599 17.882 1.00 69.25 100 ARG A N 1
ATOM 764 C CA . ARG A 1 100 ? -18.664 -11.299 18.206 1.00 69.25 100 ARG A CA 1
ATOM 765 C C . ARG A 1 100 ? -18.721 -12.620 17.450 1.00 69.25 100 ARG A C 1
ATOM 767 O O . ARG A 1 100 ? -19.525 -13.491 17.767 1.00 69.25 100 ARG A O 1
ATOM 774 N N . THR A 1 101 ? -17.901 -12.786 16.412 1.00 61.84 101 THR A N 1
ATOM 775 C CA . THR A 1 101 ? -17.724 -14.130 15.852 1.00 61.84 101 THR A CA 1
ATOM 776 C C . THR A 1 101 ? -17.165 -14.960 17.005 1.00 61.84 101 THR A C 1
ATOM 778 O O . THR A 1 101 ? -16.105 -14.580 17.513 1.00 61.84 101 THR A O 1
ATOM 781 N N . PRO A 1 102 ? -17.870 -16.002 17.490 1.00 58.94 102 PRO A N 1
ATOM 782 C CA . PRO A 1 102 ? -17.400 -16.744 18.646 1.00 58.94 102 PRO A CA 1
ATOM 783 C C . PRO A 1 102 ? -15.976 -17.207 18.341 1.00 58.94 102 PRO A C 1
ATOM 785 O O . PRO A 1 102 ? -15.720 -17.624 17.200 1.00 58.94 102 PRO A O 1
ATOM 788 N N . PRO A 1 103 ? -15.034 -17.069 19.294 1.00 55.38 103 PRO A N 1
ATOM 789 C CA . PRO A 1 103 ? -13.676 -17.523 19.074 1.00 55.38 103 PRO A CA 1
ATOM 790 C C . PRO A 1 103 ? -13.762 -18.951 18.550 1.00 55.38 103 PRO A C 1
ATOM 792 O O . PRO A 1 103 ? -14.489 -19.785 19.091 1.00 55.38 103 PRO A O 1
ATOM 795 N N . ALA A 1 104 ? -13.050 -19.233 17.461 1.00 53.19 104 ALA A N 1
ATOM 796 C CA . ALA A 1 104 ? -12.911 -20.577 16.905 1.00 53.19 104 ALA A CA 1
ATOM 797 C C . ALA A 1 104 ? -12.093 -21.495 17.843 1.00 53.19 104 ALA A C 1
ATOM 799 O O . ALA A 1 104 ? -11.354 -22.370 17.394 1.00 53.19 104 ALA A O 1
ATOM 800 N N . GLU A 1 105 ? -12.203 -21.267 19.147 1.00 54.03 105 GLU A N 1
ATOM 801 C CA . GLU A 1 105 ? -11.552 -21.961 20.229 1.00 54.03 105 GLU A CA 1
ATOM 802 C C . GLU A 1 105 ? -12.611 -22.855 20.875 1.00 54.03 105 GLU A C 1
ATOM 804 O O . GLU A 1 105 ? -13.428 -22.456 21.697 1.00 54.03 105 GLU A O 1
ATOM 809 N N . GLU A 1 106 ? -12.592 -24.097 20.397 1.00 51.62 106 GLU A N 1
ATOM 810 C CA . GLU A 1 106 ? -13.044 -25.268 21.135 1.00 51.62 106 GLU A CA 1
ATOM 811 C C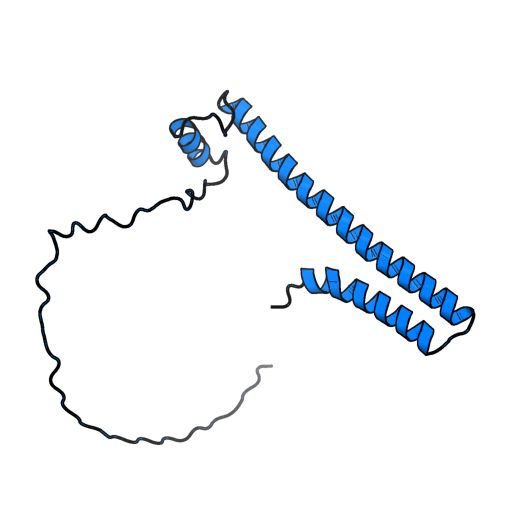 . GLU A 1 106 ? -14.561 -25.496 21.240 1.00 51.62 106 GLU A C 1
ATOM 813 O O . GLU A 1 106 ? -15.116 -25.764 22.304 1.00 51.62 106 GLU A O 1
ATOM 818 N N . VAL A 1 107 ? -15.221 -25.651 20.085 1.00 54.12 107 VAL A N 1
ATOM 819 C CA . VAL A 1 107 ? -16.222 -26.730 20.001 1.00 54.12 107 VAL A CA 1
ATOM 820 C C . VAL A 1 107 ? -15.447 -28.041 20.136 1.00 54.12 107 VAL A C 1
ATOM 822 O O . VAL A 1 107 ? -15.067 -28.666 19.145 1.00 54.12 107 VAL A O 1
ATOM 825 N N . GLN A 1 108 ? -15.139 -28.424 21.377 1.00 59.81 108 GLN A N 1
ATOM 826 C CA . GLN A 1 108 ? -14.652 -29.754 21.702 1.00 59.81 108 GLN A CA 1
ATOM 827 C C . GLN A 1 108 ? -15.687 -30.710 21.089 1.00 59.81 108 GLN A C 1
ATOM 829 O O . GLN A 1 108 ? -16.864 -30.637 21.463 1.00 59.81 108 GLN A O 1
ATOM 834 N N . PRO A 1 109 ? -15.326 -31.539 20.087 1.00 60.41 109 PRO A N 1
ATOM 835 C CA . PRO A 1 109 ? -16.276 -32.497 19.546 1.00 60.41 109 PRO A CA 1
ATOM 836 C C . PRO A 1 109 ? -16.814 -33.296 20.733 1.00 60.41 109 PRO A C 1
ATOM 838 O O . PRO A 1 109 ? -16.019 -33.611 21.627 1.00 60.41 109 PRO A O 1
ATOM 841 N N . PRO A 1 110 ? -18.132 -33.575 20.793 1.00 66.50 110 PRO A N 1
ATOM 842 C CA . PRO A 1 110 ? -18.734 -34.245 21.937 1.00 66.50 110 PRO A CA 1
ATOM 843 C C . PRO A 1 110 ? -17.855 -35.436 22.277 1.00 66.50 110 PRO A C 1
ATOM 845 O O . PRO A 1 110 ? -17.611 -36.275 21.406 1.00 66.50 110 PRO A O 1
ATOM 848 N N . ARG A 1 111 ? -17.288 -35.434 23.490 1.00 67.50 111 ARG A N 1
ATOM 849 C CA . ARG A 1 111 ? -16.381 -36.475 23.968 1.00 67.50 111 ARG A CA 1
ATOM 850 C C . ARG A 1 111 ? -17.094 -37.798 23.739 1.00 67.50 111 ARG A C 1
ATOM 852 O O . ARG A 1 111 ? -18.031 -38.125 24.459 1.00 67.50 111 ARG A O 1
ATOM 859 N N . VAL A 1 112 ? -16.716 -38.506 22.676 1.00 63.19 112 VAL A N 1
ATOM 860 C CA . V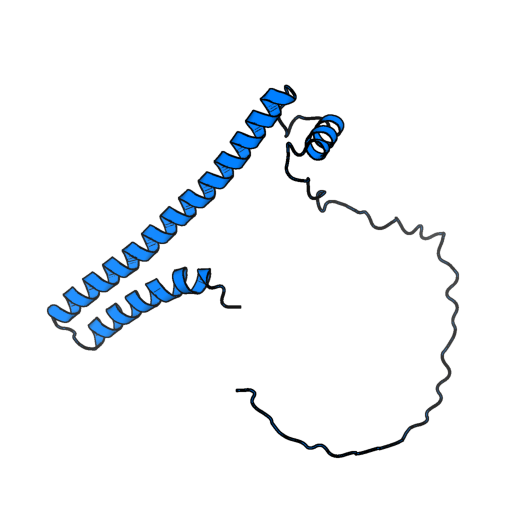AL A 1 112 ? -17.309 -39.797 22.350 1.00 63.19 112 VAL A CA 1
ATOM 861 C C . VAL A 1 112 ? -16.837 -40.717 23.455 1.00 63.19 112 VAL A C 1
ATOM 863 O O . VAL A 1 112 ? -15.684 -41.145 23.452 1.00 63.19 112 VAL A O 1
ATOM 866 N N . ASP A 1 113 ? -17.705 -40.940 24.436 1.00 70.44 113 ASP A N 1
ATOM 867 C CA . ASP A 1 113 ? -17.444 -41.858 25.527 1.00 70.44 113 ASP A CA 1
ATOM 868 C C . ASP A 1 113 ? -17.138 -43.233 24.903 1.00 70.44 113 ASP A C 1
ATOM 870 O O . ASP A 1 113 ? -18.005 -43.795 24.217 1.00 70.44 113 ASP A O 1
ATOM 874 N N . PRO A 1 114 ? -15.911 -43.776 25.048 1.00 65.12 114 PRO A N 1
ATOM 875 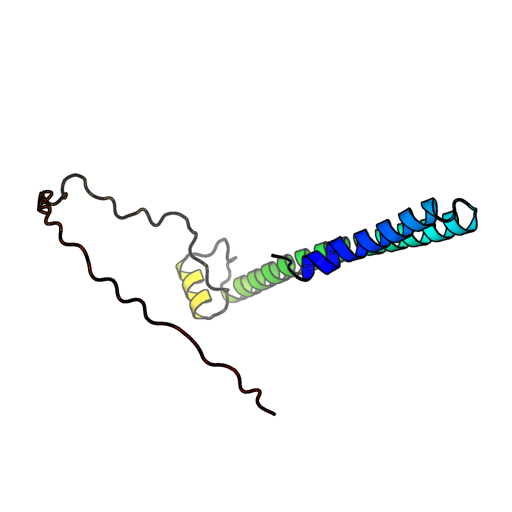C CA . PRO A 1 114 ? -15.530 -45.044 24.427 1.00 65.12 114 PRO A CA 1
ATOM 876 C C . PRO A 1 114 ? -16.464 -46.192 24.819 1.00 65.12 114 PRO A C 1
ATOM 878 O O . PRO A 1 114 ? -16.564 -47.184 24.094 1.00 65.12 114 PRO A O 1
ATOM 881 N N . HIS A 1 115 ? -17.161 -46.039 25.947 1.00 66.12 115 HIS A N 1
ATOM 882 C CA . HIS A 1 115 ? -18.080 -47.017 26.505 1.00 66.12 115 HIS A CA 1
ATOM 883 C C . HIS A 1 115 ? -19.461 -47.040 25.842 1.00 66.12 115 HIS A C 1
ATOM 885 O O . HIS A 1 115 ? -20.187 -48.010 26.038 1.00 66.12 115 HIS A O 1
ATOM 891 N N . ASN A 1 116 ? -19.813 -46.052 25.008 1.00 65.75 116 ASN A N 1
ATOM 892 C CA . ASN A 1 116 ? -21.120 -45.992 24.343 1.00 65.75 116 ASN A CA 1
ATOM 893 C C . ASN A 1 116 ? -21.053 -46.298 22.836 1.00 65.75 116 ASN A C 1
ATOM 895 O O . ASN A 1 116 ? -21.831 -45.778 22.035 1.00 65.75 116 ASN A O 1
ATOM 899 N N . ARG A 1 117 ? -20.088 -47.126 22.414 1.00 63.38 117 ARG A N 1
ATOM 900 C CA . ARG A 1 117 ? -19.984 -47.556 21.015 1.00 63.38 117 ARG A CA 1
ATOM 901 C C . ARG A 1 117 ? -21.102 -48.564 20.712 1.00 63.38 117 ARG A C 1
ATOM 903 O O . ARG A 1 117 ? -21.076 -49.655 21.282 1.00 63.38 117 ARG A O 1
ATOM 910 N N . PRO A 1 118 ? -22.043 -48.274 19.794 1.00 68.00 118 PRO A N 1
ATOM 911 C CA . PRO A 1 118 ? -22.982 -49.292 19.346 1.00 68.00 118 PRO A CA 1
ATOM 912 C C . PRO A 1 118 ? -22.210 -50.443 18.674 1.00 68.00 118 PRO A C 1
ATOM 914 O O . PRO A 1 118 ? -21.196 -50.197 18.003 1.00 68.00 118 PRO A O 1
ATOM 917 N N . PRO A 1 119 ? -22.646 -51.704 18.844 1.00 68.12 119 PRO A N 1
ATOM 918 C CA . PRO A 1 119 ? -21.989 -52.847 18.226 1.00 68.12 119 PRO A CA 1
ATOM 919 C C . PRO A 1 119 ? -21.985 -52.676 16.704 1.00 68.12 119 PRO A C 1
ATOM 921 O O . PRO A 1 119 ? -23.022 -52.444 16.084 1.00 68.12 119 PRO A O 1
ATOM 924 N N . ARG A 1 120 ? -20.796 -52.768 16.093 1.00 59.69 120 ARG A N 1
ATOM 925 C CA . ARG A 1 120 ? -20.623 -52.692 14.637 1.00 59.69 120 ARG A CA 1
ATOM 926 C C . ARG A 1 120 ? -21.429 -53.814 13.980 1.00 59.69 120 ARG A C 1
ATOM 928 O O . ARG A 1 120 ? -21.010 -54.968 14.024 1.00 59.69 120 ARG A O 1
ATOM 935 N N . SER A 1 121 ? -22.554 -53.480 13.346 1.00 59.53 121 SER A N 1
ATOM 936 C CA . SER A 1 121 ? -23.279 -54.417 12.491 1.00 59.53 121 SER A CA 1
ATOM 937 C C . SER A 1 121 ? -22.432 -54.703 11.251 1.00 59.53 121 SER A C 1
ATOM 939 O O . SER A 1 121 ? -22.279 -53.870 10.357 1.00 59.53 121 SER A O 1
ATOM 941 N N . SER A 1 122 ? -21.843 -55.890 11.208 1.00 59.69 122 SER A N 1
ATOM 942 C CA . SER A 1 122 ? -21.100 -56.434 10.077 1.00 59.69 122 SER A CA 1
ATOM 943 C C . SER A 1 122 ? -22.055 -56.913 8.977 1.00 59.69 122 SER A C 1
ATOM 945 O O . SER A 1 122 ? -22.108 -58.090 8.634 1.00 59.69 122 SER A O 1
ATOM 947 N N . SER A 1 123 ? -22.822 -56.000 8.383 1.00 57.62 123 SER A N 1
ATOM 948 C CA . SER A 1 123 ? -23.588 -56.274 7.163 1.00 57.62 123 SER A CA 1
ATOM 949 C C . SER A 1 123 ? -22.668 -56.165 5.945 1.00 57.62 123 SER A C 1
ATOM 951 O O . SER A 1 123 ? -22.467 -55.109 5.351 1.00 57.62 123 SER A O 1
ATOM 953 N N . ARG A 1 124 ? -22.068 -57.313 5.634 1.00 62.12 124 ARG A N 1
ATOM 954 C CA . ARG A 1 124 ? -21.304 -57.664 4.432 1.00 62.12 124 ARG A CA 1
ATOM 955 C C . ARG A 1 124 ? -22.171 -57.450 3.174 1.00 62.12 124 ARG A C 1
ATOM 957 O O . ARG A 1 124 ? -23.202 -58.112 3.072 1.00 62.12 124 ARG A O 1
ATOM 964 N N . PRO A 1 125 ? -21.801 -56.582 2.212 1.00 58.19 125 PRO A N 1
ATOM 965 C CA . PRO A 1 125 ? -22.523 -56.487 0.950 1.00 58.19 125 PRO A CA 1
ATOM 966 C C . PRO A 1 125 ? -22.027 -57.583 0.009 1.00 58.19 125 PRO A C 1
ATOM 968 O O . PRO A 1 125 ? -20.862 -57.613 -0.391 1.00 58.19 125 PRO A O 1
ATOM 971 N N . ASP A 1 126 ? -22.934 -58.505 -0.280 1.00 57.91 126 ASP A N 1
ATOM 972 C CA . ASP A 1 126 ? -22.771 -59.623 -1.194 1.00 57.91 126 ASP A CA 1
ATOM 973 C C . ASP A 1 126 ? -22.562 -59.107 -2.627 1.00 57.91 126 ASP A C 1
ATOM 975 O O . ASP A 1 126 ? -23.336 -58.298 -3.149 1.00 57.91 126 ASP A O 1
ATOM 979 N N . GLY A 1 127 ? -21.474 -59.547 -3.253 1.00 58.84 127 GLY A N 1
ATOM 980 C CA . GLY A 1 127 ? -21.123 -59.179 -4.614 1.00 58.84 127 GLY A CA 1
ATOM 981 C C . GLY A 1 127 ? -22.069 -59.842 -5.608 1.00 58.84 127 GLY A C 1
ATOM 982 O O . GLY A 1 127 ? -22.017 -61.052 -5.809 1.00 58.84 127 GLY A O 1
ATOM 983 N N . ARG A 1 128 ? -22.887 -59.044 -6.298 1.00 58.38 128 ARG A N 1
ATOM 984 C CA . ARG A 1 128 ? -23.520 -59.458 -7.555 1.00 58.38 128 ARG A CA 1
ATOM 985 C C . ARG A 1 128 ? -23.306 -58.420 -8.647 1.00 58.38 128 ARG A C 1
ATOM 987 O O . ARG A 1 128 ? -24.002 -57.421 -8.774 1.00 58.38 128 ARG A O 1
ATOM 994 N N . THR A 1 129 ? -22.305 -58.738 -9.451 1.00 56.38 129 THR A N 1
ATOM 995 C CA . THR A 1 129 ? -22.111 -58.371 -10.849 1.00 56.38 129 THR A CA 1
ATOM 996 C C . THR A 1 129 ? -23.399 -58.468 -11.669 1.00 56.38 129 THR A C 1
ATOM 998 O O . THR A 1 129 ? -23.928 -59.564 -11.821 1.00 56.38 129 THR A O 1
ATOM 1001 N N . ARG A 1 130 ? -23.827 -57.358 -12.293 1.00 50.47 130 ARG A N 1
ATOM 1002 C CA . ARG A 1 130 ? -24.381 -57.313 -13.666 1.00 50.47 130 ARG A CA 1
ATOM 1003 C C . ARG A 1 130 ? -24.116 -55.938 -14.304 1.00 50.47 130 ARG A C 1
ATOM 1005 O O . ARG A 1 130 ? -24.791 -54.961 -14.012 1.00 50.47 130 ARG A O 1
ATOM 1012 N N . SER A 1 131 ? -23.111 -55.886 -15.176 1.00 53.09 131 SER A N 1
ATOM 1013 C CA . SER A 1 131 ? -23.098 -55.031 -16.383 1.00 53.09 131 SER A CA 1
ATOM 1014 C C . SER A 1 131 ? -23.929 -55.719 -17.487 1.00 53.09 131 SER A C 1
ATOM 1016 O O . SER A 1 131 ? -24.227 -56.903 -17.305 1.00 53.09 131 SER A O 1
ATOM 1018 N N . PRO A 1 132 ? -24.198 -55.125 -18.673 1.00 57.97 132 PRO A N 1
ATOM 1019 C CA . PRO A 1 132 ? -24.085 -53.725 -19.128 1.00 57.97 132 PRO A CA 1
ATOM 1020 C C . PRO A 1 132 ? -25.376 -53.225 -19.837 1.00 57.97 132 PRO A C 1
ATOM 1022 O O . PRO A 1 132 ? -26.098 -54.021 -20.424 1.00 57.97 132 PRO A O 1
ATOM 1025 N N . GLU A 1 133 ? -25.617 -51.913 -19.955 1.00 56.41 133 GLU A N 1
ATOM 1026 C CA . GLU A 1 133 ? -26.337 -51.429 -21.147 1.00 56.41 133 GLU A CA 1
ATOM 1027 C C . GLU A 1 133 ? -25.812 -50.084 -21.643 1.00 56.41 133 GLU A C 1
ATOM 1029 O O . GLU A 1 133 ? -25.778 -49.057 -20.969 1.00 56.41 133 GLU A O 1
ATOM 1034 N N . ARG A 1 134 ? -25.344 -50.170 -22.878 1.00 55.00 134 ARG A N 1
ATOM 1035 C CA . ARG A 1 134 ? -24.710 -49.167 -23.705 1.00 55.00 134 ARG A CA 1
ATOM 1036 C C . ARG A 1 134 ? -25.835 -48.493 -24.488 1.00 55.00 134 ARG A C 1
ATOM 1038 O O . ARG A 1 134 ? -26.363 -49.099 -25.412 1.00 55.00 134 ARG A O 1
ATOM 1045 N N . ARG A 1 135 ? -26.192 -47.247 -24.172 1.00 56.12 135 ARG A N 1
ATOM 1046 C CA . ARG A 1 135 ? -26.971 -46.401 -25.092 1.00 56.12 135 ARG A CA 1
ATOM 1047 C C . ARG A 1 135 ? -26.203 -45.134 -25.422 1.00 56.12 135 ARG A C 1
ATOM 1049 O O . ARG A 1 135 ? -26.276 -44.109 -24.757 1.00 56.12 135 ARG A O 1
ATOM 1056 N N . THR A 1 136 ? -25.444 -45.267 -26.498 1.00 55.28 136 THR A N 1
ATOM 1057 C CA . THR A 1 136 ? -24.994 -44.196 -27.376 1.00 55.28 136 THR A CA 1
ATOM 1058 C C . THR A 1 136 ? -26.204 -43.477 -27.976 1.00 55.28 136 THR A C 1
ATOM 1060 O O . THR A 1 136 ? -26.998 -44.100 -28.678 1.00 55.28 136 THR A O 1
ATOM 1063 N N . GLY A 1 137 ? -26.320 -42.174 -27.729 1.00 61.56 137 GLY A N 1
ATOM 1064 C CA . GLY A 1 137 ? -27.244 -41.275 -28.419 1.00 61.56 137 GLY A CA 1
ATOM 1065 C C . GLY A 1 137 ? -26.500 -40.001 -28.850 1.00 61.56 137 GLY A C 1
ATOM 1066 O O . GLY A 1 137 ? -25.790 -39.427 -28.022 1.00 61.56 137 GLY A O 1
ATOM 1067 N N . PRO A 1 138 ? -26.589 -39.567 -30.119 1.00 62.69 138 PRO A N 1
ATOM 1068 C CA . PRO A 1 138 ? -25.849 -38.412 -30.626 1.00 62.69 138 PRO A CA 1
ATOM 1069 C C . PRO A 1 138 ? -26.545 -37.062 -30.346 1.00 62.69 138 PRO A C 1
ATOM 1071 O O . PRO A 1 138 ? -27.759 -36.930 -30.471 1.00 62.69 138 PRO A O 1
ATOM 1074 N N . ARG A 1 139 ? -25.733 -36.036 -30.032 1.00 58.41 139 ARG A N 1
ATOM 1075 C CA . ARG A 1 139 ? -26.014 -34.585 -30.209 1.00 58.41 139 ARG A CA 1
ATOM 1076 C C . ARG A 1 139 ? -26.263 -34.293 -31.705 1.00 58.41 139 ARG A C 1
ATOM 1078 O O . ARG A 1 139 ? -25.593 -34.963 -32.493 1.00 58.41 139 ARG A O 1
ATOM 1085 N N . PRO A 1 140 ? -27.084 -33.300 -32.148 1.00 57.84 140 PR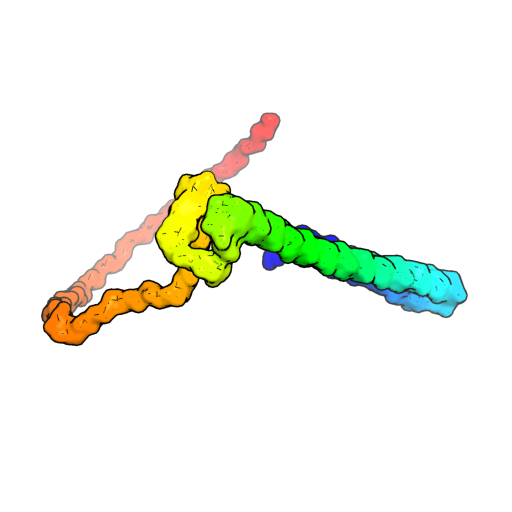O A N 1
ATOM 1086 C CA . PRO A 1 140 ? -26.724 -31.861 -32.055 1.00 57.84 140 PRO A CA 1
ATOM 1087 C C . PRO A 1 140 ? -27.885 -30.818 -32.153 1.00 57.84 140 PRO A C 1
ATOM 1089 O O . PRO A 1 140 ? -29.026 -31.151 -32.437 1.00 57.84 140 PRO A O 1
ATOM 1092 N N . GLY A 1 141 ? -27.563 -29.519 -32.002 1.00 56.72 141 GLY A N 1
ATOM 1093 C CA . GLY A 1 141 ? -28.412 -28.371 -32.410 1.00 56.72 141 GLY A CA 1
ATOM 1094 C C . GLY A 1 141 ? -28.212 -27.144 -31.502 1.00 56.72 141 GLY A C 1
ATOM 1095 O O . GLY A 1 141 ? -28.667 -27.159 -30.371 1.00 56.72 141 GLY A O 1
ATOM 1096 N N . ARG A 1 142 ? -27.336 -26.164 -31.776 1.00 57.25 142 ARG A N 1
ATOM 1097 C CA . ARG A 1 142 ? -27.298 -25.104 -32.817 1.00 57.25 142 ARG A CA 1
ATOM 1098 C C . ARG A 1 142 ? -28.234 -23.901 -32.527 1.00 57.25 142 ARG A C 1
ATOM 1100 O O . ARG A 1 142 ? -29.410 -23.946 -32.835 1.00 57.25 142 ARG A O 1
ATOM 1107 N N . ARG A 1 143 ? -27.610 -22.835 -31.989 1.00 55.94 143 ARG A N 1
ATOM 1108 C CA . ARG A 1 143 ? -27.789 -21.365 -32.163 1.00 55.94 143 ARG A CA 1
ATOM 1109 C C . ARG A 1 143 ? -29.194 -20.747 -32.295 1.00 55.94 143 ARG A C 1
ATOM 1111 O O . ARG A 1 143 ? -29.862 -20.996 -33.286 1.00 55.94 143 ARG A O 1
ATOM 1118 N N . VAL A 1 144 ? -29.445 -19.704 -31.486 1.00 66.69 144 VAL A N 1
ATOM 1119 C CA . VAL A 1 144 ? -30.087 -18.437 -31.918 1.00 66.69 144 VAL A CA 1
ATOM 1120 C C . VAL A 1 144 ? -29.488 -17.256 -31.119 1.00 66.69 144 VAL A C 1
ATOM 1122 O O . VAL A 1 144 ? -29.439 -17.347 -29.893 1.00 66.69 144 VAL A O 1
ATOM 1125 N N . PRO A 1 145 ? -29.025 -16.160 -31.754 1.00 69.75 145 PRO A N 1
ATOM 1126 C CA . PRO A 1 145 ? -28.739 -14.891 -31.081 1.00 69.75 145 PRO A CA 1
ATOM 1127 C C . PRO A 1 145 ? -30.017 -14.043 -30.957 1.00 69.75 145 PRO A C 1
ATOM 1129 O O . PRO A 1 145 ? -30.757 -13.889 -31.930 1.00 69.75 145 PRO A O 1
ATOM 1132 N N . ARG A 1 146 ? -30.282 -13.481 -29.772 1.00 67.50 146 ARG A N 1
ATOM 1133 C CA . ARG A 1 146 ? -31.312 -12.447 -29.599 1.00 67.50 146 ARG A CA 1
ATOM 1134 C C . ARG A 1 146 ? -30.722 -11.081 -29.951 1.00 67.50 146 ARG A C 1
ATOM 1136 O O . ARG A 1 146 ? -29.630 -10.749 -29.497 1.00 67.50 146 ARG A O 1
ATOM 1143 N N . ARG A 1 147 ? -31.458 -10.384 -30.817 1.00 72.31 147 ARG A N 1
ATOM 1144 C CA . ARG A 1 147 ? -31.369 -8.950 -31.102 1.00 72.31 147 ARG A CA 1
ATOM 1145 C C . ARG A 1 147 ? -31.519 -8.117 -29.838 1.00 72.31 147 ARG A C 1
ATOM 1147 O O . ARG A 1 147 ? -32.266 -8.577 -28.944 1.00 72.31 147 ARG A O 1
#

Foldseek 3Di:
DDDVCCCQQPVVLVVLQVVLVVLCVVDVDPVSPVSSVVSNVVSVVSNVVVVVVVVVVVVVVVVVVVVLQVQLCVVPVDGPVGDDPVSVVVCVVVVSDDPPPPPPPDPPPPPPPPVPDDPPDPPDDDDDDDDDDDDDDDDDDDDDDDD

Organism: NCBI:txid449393

Secondary structure (DSSP, 8-state):
---HHHIIIIIHHHHHHHHHHHHHHH--SHHHHHHHHHHHHHHHHHHHHHHHHHHHHHHHHHHHHHHHHHHHHHHHSS-TTTS-HHHHHHHHHHTSS---PPPSS--------GGGPPP----------------------------

Sequence (147 aa):
MFTPVKIVRFWLPALIFLIGAVMLVVSPDIVGLEGAALMLGGGLGVVVSNRIHQMGLKGEKDRDDEMGARQFMERYGVWPDEASEEVLDRAERAGDIEPRTPPAEEVQPPRVDPHNRPPRSSSRPDGRTRSPERRTGPRPGRRVPRR

pLDDT: mean 79.5, std 14.55, range [50.47, 94.88]

Radius of gyration: 32.62 Å; chains: 1; bounding box: 54×71×65 Å